Protein AF-A0A7W4EFK1-F1 (afdb_monomer)

Radius of gyration: 17.41 Å; Cα contacts (8 Å, |Δi|>4): 262; chains: 1; bounding box: 47×31×48 Å

Nearest PDB structures (foldseek):
  6ue6-assembly7_G  TM=7.095E-01  e=7.269E-02  Homo sapiens
  6ue6-assembly3_C  TM=6.036E-01  e=8.130E-02  Homo sapiens
  6vee-assembly1_A  TM=4.841E-01  e=1.491E+00  Mus musculus
  3lh3-assembly1_A  TM=3.731E-01  e=9.529E-01  Escherichia coli K-12

Solvent-accessible surface area (backbone atoms only — not comparable to full-atom values): 8496 Å² total; per-residue (Å²): 124,49,71,50,76,48,74,43,57,48,97,90,60,52,64,77,45,45,49,78,46,82,38,65,78,86,60,75,80,88,80,69,84,86,88,85,81,94,73,96,65,74,86,66,72,74,66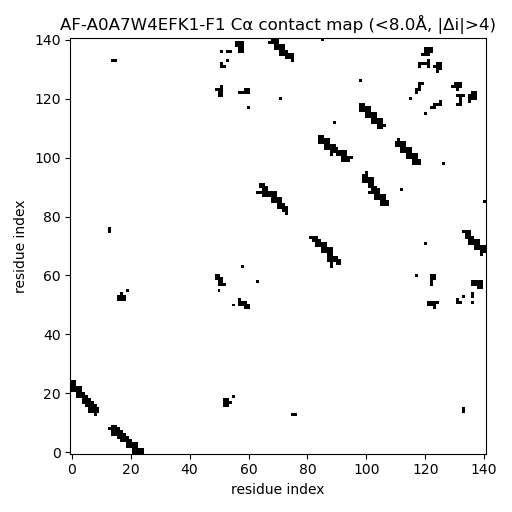,91,55,68,30,33,66,84,39,96,67,29,35,32,65,86,74,63,48,63,71,40,53,30,31,39,42,57,72,61,85,56,72,94,59,74,60,53,42,44,31,29,28,65,42,77,70,43,74,51,97,87,46,47,29,43,29,30,31,42,56,64,97,75,63,46,79,50,75,41,49,31,27,74,45,8,28,38,51,36,87,91,79,62,46,61,45,76,37,28,34,28,28,75,104

Structure (mmCIF, N/CA/C/O backbone):
data_AF-A0A7W4EFK1-F1
#
_entry.id   AF-A0A7W4EFK1-F1
#
loop_
_atom_site.group_PDB
_atom_site.id
_atom_site.type_symbol
_atom_site.label_atom_id
_atom_site.label_alt_id
_atom_site.label_comp_id
_atom_site.label_asym_id
_atom_site.label_entity_id
_atom_site.label_seq_id
_atom_site.pdbx_PDB_ins_code
_atom_site.Cartn_x
_atom_site.Cartn_y
_atom_site.Cartn_z
_atom_site.occupancy
_atom_site.B_iso_or_equiv
_atom_site.auth_seq_id
_atom_site.auth_comp_id
_atom_site.auth_asym_id
_atom_site.auth_atom_id
_atom_site.pdbx_PDB_model_num
ATOM 1 N N . MET A 1 1 ? -25.067 -0.892 2.387 1.00 63.12 1 MET A N 1
ATOM 2 C CA . MET A 1 1 ? -24.257 -0.970 3.623 1.00 63.12 1 MET A CA 1
ATOM 3 C C . MET A 1 1 ? -23.516 0.354 3.746 1.00 63.12 1 MET A C 1
ATOM 5 O O . MET A 1 1 ? -23.111 0.871 2.711 1.00 63.12 1 MET A O 1
ATOM 9 N N . ARG A 1 2 ? -23.462 0.969 4.930 1.00 79.81 2 ARG A N 1
ATOM 10 C CA . ARG A 1 2 ? -22.774 2.260 5.140 1.00 79.81 2 ARG A CA 1
ATOM 11 C C . ARG A 1 2 ? -21.461 1.998 5.869 1.00 79.81 2 ARG A C 1
ATOM 13 O O . ARG A 1 2 ? -21.338 0.962 6.512 1.00 79.81 2 ARG A O 1
ATOM 20 N N . HIS A 1 3 ? -20.501 2.90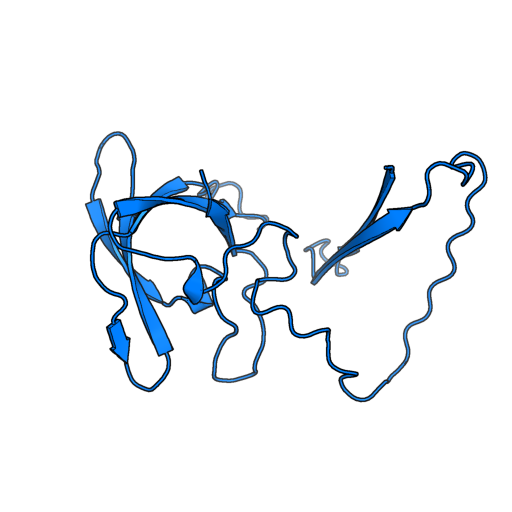5 5.763 1.00 79.88 3 HIS A N 1
ATOM 21 C CA . HIS A 1 3 ? -19.169 2.719 6.334 1.00 79.88 3 HIS A CA 1
ATOM 22 C C . HIS A 1 3 ? -18.730 3.991 7.060 1.00 79.88 3 HIS A C 1
ATOM 24 O O . HIS A 1 3 ? -18.956 5.092 6.558 1.00 79.88 3 HIS A O 1
ATOM 30 N N . ILE A 1 4 ? -18.117 3.836 8.236 1.00 85.19 4 ILE A N 1
ATOM 31 C CA . ILE A 1 4 ? -17.354 4.900 8.897 1.00 85.19 4 ILE A CA 1
ATOM 32 C C . ILE A 1 4 ? -15.914 4.771 8.420 1.00 85.19 4 ILE A C 1
ATOM 34 O O . ILE A 1 4 ? -15.321 3.701 8.542 1.00 85.19 4 ILE A O 1
ATOM 38 N N . ILE A 1 5 ? -15.351 5.866 7.919 1.00 82.75 5 ILE A N 1
ATOM 39 C CA . ILE A 1 5 ? -13.931 5.957 7.586 1.00 82.75 5 ILE A CA 1
ATOM 40 C C . ILE A 1 5 ? -13.267 6.823 8.652 1.00 82.75 5 ILE A C 1
ATOM 42 O O . ILE A 1 5 ? -13.570 8.010 8.772 1.00 82.75 5 ILE A O 1
ATOM 46 N N . VAL A 1 6 ? -12.360 6.233 9.426 1.00 86.56 6 VAL A N 1
ATOM 47 C CA . VAL A 1 6 ? -11.562 6.940 10.430 1.00 86.56 6 VAL A CA 1
ATOM 48 C C . VAL A 1 6 ? -10.186 7.194 9.838 1.00 86.56 6 VAL A C 1
ATOM 50 O O . VAL A 1 6 ? -9.474 6.257 9.497 1.00 86.56 6 VAL A O 1
ATOM 53 N N . THR A 1 7 ? -9.800 8.462 9.709 1.00 83.94 7 THR A N 1
ATOM 54 C CA . THR A 1 7 ? -8.460 8.861 9.257 1.00 83.94 7 THR A CA 1
ATOM 55 C C . THR A 1 7 ? -7.733 9.548 10.404 1.00 83.94 7 THR A C 1
ATOM 57 O O . THR A 1 7 ? -8.163 10.603 10.866 1.00 83.94 7 THR A O 1
ATOM 60 N N . ILE A 1 8 ? -6.621 8.970 10.847 1.00 85.75 8 ILE A N 1
ATOM 61 C CA . ILE A 1 8 ? -5.758 9.527 11.889 1.00 85.75 8 ILE A CA 1
ATOM 62 C C . ILE A 1 8 ? -4.603 10.257 11.206 1.00 85.75 8 ILE A C 1
ATOM 64 O O . ILE A 1 8 ? -3.934 9.691 10.337 1.00 85.75 8 ILE A O 1
ATOM 68 N N . LYS A 1 9 ? -4.364 11.509 11.604 1.00 87.12 9 LYS A N 1
ATOM 69 C CA . LYS A 1 9 ? -3.270 12.348 11.104 1.00 87.12 9 LYS A CA 1
ATOM 70 C C . LYS A 1 9 ? -2.323 12.754 12.234 1.00 87.12 9 LYS A C 1
ATOM 72 O O . LYS A 1 9 ? -2.768 12.920 13.366 1.00 87.12 9 LYS A O 1
ATOM 77 N N . ASN A 1 10 ? -1.036 12.919 11.932 1.00 88.12 10 ASN A N 1
ATOM 78 C CA . ASN A 1 10 ? -0.071 13.489 12.877 1.00 88.12 10 ASN A CA 1
ATOM 79 C C . ASN A 1 10 ? -0.207 15.025 12.958 1.00 88.12 10 ASN A C 1
ATOM 81 O O . ASN A 1 10 ? -1.014 15.617 12.241 1.00 88.12 10 ASN A O 1
ATOM 85 N N . GLY A 1 11 ? 0.591 15.683 13.807 1.00 83.00 11 GLY A N 1
ATOM 86 C CA . GLY A 1 11 ? 0.559 17.146 13.978 1.00 83.00 11 GLY A CA 1
ATOM 87 C C . GLY A 1 11 ? 0.923 17.943 12.718 1.00 83.00 11 GLY A C 1
ATOM 88 O O . GLY A 1 11 ? 0.448 19.058 12.536 1.00 83.00 11 GLY A O 1
ATOM 89 N N . ASN A 1 12 ? 1.681 17.341 11.798 1.00 87.25 12 ASN A N 1
ATOM 90 C CA . ASN A 1 12 ? 1.964 17.927 10.487 1.00 87.25 12 ASN A CA 1
ATOM 91 C C . ASN A 1 12 ? 0.786 17.723 9.522 1.00 87.25 12 ASN A C 1
ATOM 93 O O . ASN A 1 12 ? 0.707 18.382 8.491 1.00 87.25 12 ASN A O 1
ATOM 97 N N . GLY A 1 13 ? -0.148 16.833 9.860 1.00 81.19 13 GLY A N 1
ATOM 98 C CA . GLY A 1 13 ? -1.352 16.462 9.129 1.00 81.19 13 GLY A CA 1
ATOM 99 C C . GLY A 1 13 ? -1.165 15.287 8.151 1.00 81.19 13 GLY A C 1
ATOM 100 O O . GLY A 1 13 ? -2.042 15.035 7.313 1.00 81.19 13 GLY A O 1
ATOM 101 N N . GLU A 1 14 ? -0.025 14.604 8.188 1.00 72.00 14 GLU A N 1
ATOM 102 C CA . GLU A 1 14 ? 0.215 13.378 7.421 1.00 72.00 14 GLU A CA 1
ATOM 103 C C . GLU A 1 14 ? -0.673 12.261 7.954 1.00 72.00 14 GLU A C 1
ATOM 105 O O . GLU A 1 14 ? -0.847 12.132 9.165 1.00 72.00 14 GLU A O 1
ATOM 110 N N . ILE A 1 15 ? -1.240 11.459 7.056 1.00 76.38 15 ILE A N 1
ATOM 111 C CA . ILE A 1 15 ? -2.079 10.325 7.438 1.00 76.38 15 ILE A CA 1
ATOM 112 C C . ILE A 1 15 ? -1.178 9.232 8.017 1.00 76.38 15 ILE A C 1
ATOM 114 O O . ILE A 1 15 ? -0.262 8.759 7.353 1.00 76.38 15 ILE A O 1
ATOM 118 N N . ILE A 1 16 ? -1.459 8.833 9.253 1.00 82.75 16 ILE A N 1
ATOM 119 C CA . ILE A 1 16 ? -0.737 7.784 9.985 1.00 82.75 16 ILE A CA 1
ATOM 120 C C . ILE A 1 16 ? -1.553 6.497 10.109 1.00 82.75 16 ILE A C 1
ATOM 122 O O . ILE A 1 16 ? -0.976 5.423 10.267 1.00 82.75 16 ILE A O 1
ATOM 126 N N . ALA A 1 17 ? -2.881 6.575 10.007 1.00 74.56 17 ALA A N 1
ATOM 127 C CA . ALA A 1 17 ? -3.733 5.397 9.896 1.00 74.56 17 ALA A CA 1
ATOM 128 C C . ALA A 1 17 ? -5.055 5.735 9.206 1.00 74.56 17 ALA A C 1
ATOM 130 O O . ALA A 1 17 ? -5.593 6.829 9.375 1.00 74.56 17 ALA A O 1
ATOM 131 N N . VAL A 1 18 ? -5.594 4.765 8.473 1.00 75.38 18 VAL A N 1
ATOM 132 C CA . VAL A 1 18 ? -6.971 4.773 7.981 1.00 75.38 18 VAL A CA 1
ATOM 133 C C . VAL A 1 18 ? -7.600 3.457 8.399 1.00 75.38 18 VAL A C 1
ATOM 135 O O . VAL A 1 18 ? -6.975 2.406 8.255 1.00 75.38 18 VAL A O 1
ATOM 138 N N . ASP A 1 19 ? -8.818 3.508 8.916 1.00 78.12 19 ASP A N 1
ATOM 139 C CA . ASP A 1 19 ? -9.625 2.314 9.115 1.00 78.12 19 ASP A CA 1
ATOM 140 C C . ASP A 1 19 ? -11.037 2.530 8.583 1.00 78.12 19 ASP A C 1
ATOM 142 O O . ASP A 1 19 ? -11.556 3.649 8.567 1.00 78.12 19 ASP A O 1
ATOM 146 N N . GLU A 1 20 ? -11.642 1.445 8.122 1.00 76.50 20 GLU A N 1
ATOM 147 C CA . GLU A 1 20 ? -12.993 1.438 7.585 1.00 76.50 20 GLU A CA 1
ATOM 148 C C . GLU A 1 20 ? -13.819 0.417 8.349 1.00 76.50 20 GLU A C 1
ATOM 150 O O . GLU A 1 20 ? -13.528 -0.783 8.337 1.00 76.50 20 GLU A O 1
ATOM 155 N N . MET A 1 21 ? -14.876 0.903 8.990 1.00 78.75 21 MET A N 1
ATOM 156 C CA . MET A 1 21 ? -15.743 0.087 9.817 1.00 78.75 21 MET A CA 1
ATOM 157 C C . MET A 1 21 ? -17.147 0.043 9.206 1.00 78.75 21 MET A C 1
ATOM 159 O O . MET A 1 21 ? -17.780 1.094 9.049 1.00 78.75 21 MET A O 1
ATOM 163 N N . PRO A 1 22 ? -17.653 -1.148 8.835 1.00 79.44 22 PRO A N 1
ATOM 164 C CA . PRO A 1 22 ? -18.998 -1.268 8.303 1.00 79.44 22 PRO A CA 1
ATOM 165 C C . PRO A 1 22 ? -20.019 -0.945 9.394 1.00 79.44 22 PRO A C 1
ATOM 167 O O . PRO A 1 22 ? -19.901 -1.386 10.537 1.00 79.44 22 PRO A O 1
ATOM 170 N N . LEU A 1 23 ? -21.055 -0.212 9.008 1.00 82.44 23 LEU A N 1
ATOM 171 C CA . LEU A 1 23 ? -22.239 0.020 9.815 1.00 82.44 23 LEU A CA 1
ATOM 172 C C . LEU A 1 23 ? -23.422 -0.775 9.253 1.00 82.44 23 LEU A C 1
ATOM 174 O O . LEU A 1 23 ? -23.686 -0.730 8.039 1.00 82.44 23 LEU A O 1
ATOM 178 N N . PRO A 1 24 ? -24.188 -1.456 10.124 1.00 83.50 24 PRO A N 1
ATOM 179 C CA . PRO A 1 24 ? -25.479 -2.010 9.752 1.00 83.50 24 PRO A CA 1
ATOM 180 C C . PRO A 1 24 ? -26.383 -0.929 9.154 1.00 83.50 24 PRO A C 1
ATOM 182 O O . PRO A 1 24 ? -26.399 0.216 9.605 1.00 83.50 24 PRO A O 1
ATOM 185 N N . SER A 1 25 ? -27.179 -1.292 8.149 1.00 83.69 25 SER A N 1
ATOM 186 C CA . SER A 1 25 ? -28.103 -0.360 7.486 1.00 83.69 25 SER A CA 1
ATOM 187 C C . SER A 1 25 ? -29.187 0.202 8.412 1.00 83.69 25 SER A C 1
ATOM 189 O O . SER A 1 25 ? -29.771 1.232 8.088 1.00 83.69 25 SER A O 1
ATOM 191 N N . SER A 1 26 ? -29.437 -0.460 9.544 1.00 85.12 26 SER A N 1
ATOM 192 C CA . SER A 1 26 ? -30.375 -0.048 10.593 1.00 85.12 26 SER A CA 1
ATOM 193 C C . SER A 1 26 ? -29.853 1.071 11.499 1.00 85.12 26 SER A C 1
ATOM 195 O O . SER A 1 26 ? -30.643 1.661 12.229 1.00 85.12 26 SER A O 1
ATOM 197 N N . VAL A 1 27 ? -28.552 1.375 11.475 1.00 82.88 27 VAL A N 1
ATOM 198 C CA . VAL A 1 27 ? -27.973 2.439 12.306 1.00 82.88 27 VAL A CA 1
ATOM 199 C C . VAL A 1 27 ? -28.302 3.804 11.701 1.00 82.88 27 VAL A C 1
ATOM 201 O O . VAL A 1 27 ? -28.009 4.061 10.526 1.00 82.88 27 VAL A O 1
ATOM 204 N N . ASN A 1 28 ? -28.893 4.686 12.513 1.00 83.94 28 ASN A N 1
ATOM 205 C CA . ASN A 1 28 ? -29.068 6.089 12.162 1.00 83.94 28 ASN A CA 1
ATOM 206 C C . ASN A 1 28 ? -27.713 6.811 12.233 1.00 83.94 28 ASN A C 1
ATOM 208 O O . ASN A 1 28 ? -27.028 6.756 13.250 1.00 83.94 28 ASN A O 1
ATOM 212 N N . THR A 1 29 ? -27.323 7.471 11.145 1.00 85.56 29 THR A N 1
ATOM 213 C CA . THR A 1 29 ? -26.028 8.149 11.022 1.00 85.56 29 THR A CA 1
ATOM 214 C C . THR A 1 29 ? -26.075 9.638 11.367 1.00 85.56 29 THR A C 1
ATOM 216 O O . THR A 1 29 ? -25.037 10.285 11.277 1.00 85.56 29 THR A O 1
ATOM 219 N N . THR A 1 30 ? -27.239 10.198 11.718 1.00 85.75 30 THR A N 1
ATOM 220 C CA . THR A 1 30 ? -27.368 11.633 12.040 1.00 85.75 30 THR A CA 1
ATOM 221 C C . THR A 1 30 ? -26.842 11.992 13.426 1.00 85.75 30 THR A C 1
ATOM 223 O O . THR A 1 30 ? -26.302 13.078 13.587 1.00 85.75 30 THR A O 1
ATOM 226 N N . ASP A 1 31 ? -26.929 11.070 14.390 1.00 83.00 31 ASP A N 1
ATOM 227 C CA . ASP A 1 31 ? -26.679 11.346 15.816 1.00 83.00 31 ASP A CA 1
ATOM 228 C C . ASP A 1 31 ? -25.636 10.385 16.412 1.00 83.00 31 ASP A C 1
ATOM 230 O O . ASP A 1 31 ? -25.800 9.830 17.499 1.00 83.00 31 ASP A O 1
ATOM 234 N N . LEU A 1 32 ? -24.565 10.123 15.661 1.00 85.44 32 LEU A N 1
ATOM 235 C CA . LEU A 1 32 ? -23.486 9.246 16.113 1.00 85.44 32 LEU A CA 1
ATOM 236 C C . LEU A 1 32 ? -22.533 9.988 17.052 1.00 85.44 32 LEU A C 1
ATOM 238 O O . LEU A 1 32 ? -21.996 11.038 16.707 1.00 85.44 32 LEU A O 1
ATOM 242 N N . VAL A 1 33 ? -22.245 9.376 18.199 1.00 86.44 33 VAL A N 1
ATOM 243 C CA . VAL A 1 33 ? -21.160 9.789 19.095 1.00 86.44 33 VAL A CA 1
ATOM 244 C C . VAL A 1 33 ? -20.005 8.807 18.931 1.00 86.44 33 VAL A C 1
ATOM 246 O O . VAL A 1 33 ? -20.190 7.595 19.039 1.00 86.44 33 VAL A O 1
ATOM 249 N N . ILE A 1 34 ? -18.812 9.327 18.641 1.00 83.12 34 ILE A N 1
ATOM 250 C CA . ILE A 1 34 ? -17.587 8.533 18.515 1.00 83.12 34 ILE A CA 1
ATOM 251 C C . ILE A 1 34 ? -16.725 8.793 19.747 1.00 83.12 34 ILE A C 1
ATOM 253 O O . ILE A 1 34 ? -16.269 9.913 19.964 1.00 83.12 34 ILE A O 1
ATOM 257 N N . GLU A 1 35 ? -16.462 7.746 20.523 1.00 86.06 35 GLU A N 1
ATOM 258 C CA . GLU A 1 35 ? -15.522 7.790 21.640 1.00 86.06 35 GLU A CA 1
ATOM 259 C C . GLU A 1 35 ? -14.198 7.136 21.240 1.00 86.06 35 GLU A C 1
ATOM 261 O O . GLU A 1 35 ? -14.162 6.015 20.729 1.00 86.06 35 GLU A O 1
ATOM 266 N N . THR A 1 36 ? -13.084 7.827 21.486 1.00 82.56 36 THR A N 1
ATOM 267 C CA . THR A 1 36 ? -11.741 7.321 21.179 1.00 82.56 36 THR A CA 1
ATOM 268 C C . THR A 1 36 ? -10.821 7.468 22.376 1.00 82.56 36 THR A C 1
ATOM 270 O O . THR A 1 36 ? -10.847 8.486 23.062 1.00 82.56 36 THR A O 1
ATOM 273 N N . ARG A 1 37 ? -9.945 6.483 22.581 1.00 82.88 37 ARG A N 1
ATOM 274 C CA . ARG A 1 37 ? -8.862 6.546 23.565 1.00 82.88 37 ARG A CA 1
ATOM 275 C C . ARG A 1 37 ? -7.601 5.907 23.006 1.00 82.88 37 ARG A C 1
ATOM 277 O O . ARG A 1 37 ? -7.678 4.886 22.322 1.00 82.88 37 ARG A O 1
ATOM 284 N N . VAL A 1 38 ? -6.450 6.478 23.335 1.00 81.38 38 VAL A N 1
ATOM 285 C CA . VAL A 1 38 ? -5.155 5.838 23.092 1.00 81.38 38 VAL A CA 1
ATOM 286 C C . VAL A 1 38 ? -4.884 4.905 24.266 1.00 81.38 38 VAL A C 1
ATOM 288 O O . VAL A 1 38 ? -4.969 5.318 25.419 1.00 81.38 38 VAL A O 1
ATOM 291 N N . VAL A 1 39 ? -4.622 3.633 23.976 1.00 77.38 39 VAL A N 1
ATOM 292 C CA . VAL A 1 39 ? -4.271 2.624 24.980 1.00 77.38 39 VAL A CA 1
ATOM 293 C C . VAL A 1 39 ? -3.029 1.878 24.524 1.00 77.38 39 VAL A C 1
ATOM 295 O O . VAL A 1 39 ? -2.946 1.471 23.364 1.00 77.38 39 VAL A O 1
ATOM 298 N N . ASP A 1 40 ? -2.099 1.655 25.447 1.00 72.38 40 ASP A N 1
ATOM 299 C CA . ASP A 1 40 ? -0.941 0.798 25.216 1.00 72.38 40 ASP A CA 1
ATOM 300 C C . ASP A 1 40 ? -1.371 -0.659 25.344 1.00 72.38 40 ASP A C 1
ATOM 302 O O . ASP A 1 40 ? -1.409 -1.257 26.419 1.00 72.38 40 ASP A O 1
ATOM 306 N N . VAL A 1 41 ? -1.768 -1.232 24.217 1.00 60.22 41 VAL A N 1
ATOM 307 C CA . VAL A 1 41 ? -1.980 -2.670 24.087 1.00 60.22 41 VAL A CA 1
ATOM 308 C C . VAL A 1 41 ? -0.742 -3.287 23.438 1.00 60.22 41 VAL A C 1
ATOM 310 O O . VAL A 1 41 ? -0.204 -2.697 22.495 1.00 60.22 41 VAL A O 1
ATOM 313 N N . PRO A 1 42 ? -0.320 -4.506 23.850 1.00 52.66 42 PRO A N 1
ATOM 314 C CA . PRO A 1 42 ? 0.550 -5.331 23.011 1.00 52.66 42 PRO A CA 1
ATOM 315 C C . PRO A 1 42 ? -0.052 -5.356 21.606 1.00 52.66 42 PRO A C 1
ATOM 317 O O . PRO A 1 42 ? -1.280 -5.253 21.533 1.00 52.66 42 PRO A O 1
ATOM 320 N N . PRO A 1 43 ? 0.724 -5.504 20.517 1.00 50.69 43 PRO A N 1
ATOM 321 C CA . PRO A 1 43 ? 0.182 -5.561 19.163 1.00 50.69 43 PRO A CA 1
ATOM 322 C C . PRO A 1 43 ? -0.869 -6.675 19.071 1.00 50.69 43 PRO A C 1
ATOM 324 O O . PRO A 1 43 ? -0.568 -7.823 18.757 1.00 50.69 43 PRO A O 1
ATOM 327 N N . ARG A 1 44 ? -2.123 -6.362 19.414 1.00 43.50 44 ARG A N 1
ATOM 328 C CA . ARG A 1 44 ? -3.262 -7.261 19.327 1.00 43.50 44 ARG A CA 1
ATOM 329 C C . ARG A 1 44 ? -3.343 -7.509 17.858 1.00 43.50 44 ARG A C 1
ATOM 331 O O . ARG A 1 44 ? -3.698 -6.548 17.184 1.00 43.50 44 ARG A O 1
ATOM 338 N N . ALA A 1 45 ? -2.932 -8.700 17.412 1.00 44.97 45 ALA A N 1
ATOM 339 C CA . ALA A 1 45 ? -3.058 -9.213 16.055 1.00 44.97 45 ALA A CA 1
ATOM 340 C C . ALA A 1 45 ? -3.738 -8.175 15.156 1.00 44.97 45 ALA A C 1
ATOM 342 O O . ALA A 1 45 ? -4.962 -8.226 15.030 1.00 44.97 45 ALA A O 1
ATOM 343 N N . ARG A 1 46 ? -2.993 -7.150 14.683 1.00 46.66 46 ARG A N 1
ATOM 344 C CA . ARG A 1 46 ? -3.528 -6.108 13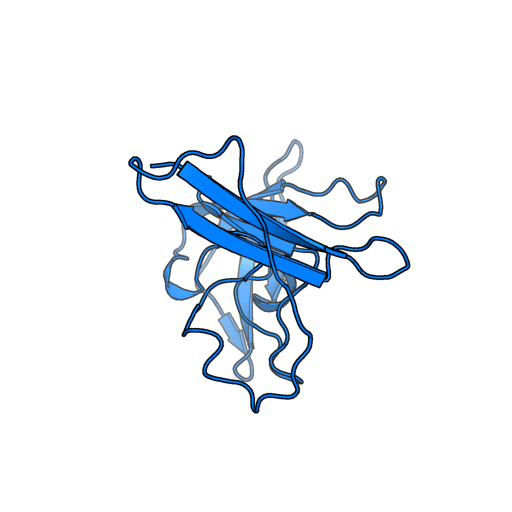.793 1.00 46.66 46 ARG A CA 1
ATOM 345 C C . ARG A 1 46 ? -3.989 -6.934 12.614 1.00 46.66 46 ARG A C 1
ATOM 347 O O . ARG A 1 46 ? -3.134 -7.482 11.927 1.00 46.66 46 ARG A O 1
ATOM 354 N N . GLN A 1 47 ? -5.291 -7.219 12.582 1.00 47.53 47 GLN A N 1
ATOM 355 C CA . GLN A 1 47 ? -5.860 -8.445 12.019 1.00 47.53 47 GLN A CA 1
ATOM 356 C C . GLN A 1 47 ? -5.129 -8.805 10.744 1.00 47.53 47 GLN A C 1
ATOM 358 O O . GLN A 1 47 ? -5.117 -7.926 9.897 1.00 47.53 47 GLN A O 1
ATOM 363 N N . LYS A 1 48 ? -4.534 -10.011 10.648 1.00 48.94 48 LYS A N 1
ATOM 364 C CA . LYS A 1 48 ? -3.954 -10.666 9.451 1.00 48.94 48 LYS A CA 1
ATOM 365 C C . LYS A 1 48 ? -4.404 -10.036 8.121 1.00 48.94 48 LYS A C 1
ATOM 367 O O . LYS A 1 48 ? -5.182 -10.605 7.353 1.00 48.94 48 LYS A O 1
ATOM 372 N N . ARG A 1 49 ? -3.959 -8.821 7.848 1.00 55.53 49 ARG A N 1
ATOM 373 C CA . ARG A 1 49 ? -4.225 -8.109 6.620 1.00 55.53 49 ARG A CA 1
ATOM 374 C C . ARG A 1 49 ? -2.907 -8.304 5.933 1.00 55.53 49 ARG A C 1
ATOM 376 O O . ARG A 1 49 ? -1.971 -7.548 6.143 1.00 55.53 49 ARG A O 1
ATOM 383 N N . ASP A 1 50 ? -2.848 -9.343 5.110 1.00 71.19 50 ASP A N 1
ATOM 384 C CA . ASP A 1 50 ? -1.757 -9.556 4.154 1.00 71.19 50 ASP A CA 1
ATOM 385 C C . ASP A 1 50 ? -1.737 -8.445 3.072 1.00 71.19 50 ASP A C 1
ATOM 387 O O . ASP A 1 50 ? -1.322 -8.684 1.944 1.00 71.19 50 ASP A O 1
ATOM 391 N N . ARG A 1 51 ? -2.280 -7.257 3.384 1.00 85.38 51 ARG A N 1
ATOM 392 C CA . ARG A 1 51 ? -2.537 -6.108 2.518 1.00 85.38 51 ARG A CA 1
ATOM 393 C C . ARG A 1 51 ? -2.331 -4.813 3.307 1.00 85.38 51 ARG A C 1
ATOM 395 O O . ARG A 1 51 ? -2.625 -4.766 4.502 1.00 85.38 51 ARG A O 1
ATOM 402 N N . ASN A 1 52 ? -1.905 -3.760 2.621 1.00 89.00 52 ASN A N 1
ATOM 403 C CA . ASN A 1 52 ? -1.616 -2.467 3.236 1.00 89.00 52 ASN A CA 1
ATOM 404 C C . ASN A 1 52 ? -2.868 -1.820 3.874 1.00 89.00 52 ASN A C 1
ATOM 406 O O . ASN A 1 52 ? -3.935 -1.819 3.253 1.00 89.00 52 ASN A O 1
ATOM 410 N N . PRO A 1 53 ? -2.768 -1.275 5.104 1.00 84.88 53 PRO A N 1
ATOM 411 C CA . PRO A 1 53 ? -3.893 -0.660 5.809 1.00 84.88 53 PRO A CA 1
ATOM 412 C C . PRO A 1 53 ? -4.398 0.653 5.195 1.00 84.88 53 PRO A C 1
ATOM 414 O O . PRO A 1 53 ? -5.512 1.050 5.517 1.00 84.88 53 PRO A O 1
ATOM 417 N N . LEU A 1 54 ? -3.644 1.309 4.307 1.00 85.00 54 LEU A N 1
ATOM 418 C CA . LEU A 1 54 ? -4.062 2.567 3.673 1.00 85.00 54 LEU A CA 1
ATOM 419 C C . LEU A 1 54 ? -5.350 2.439 2.851 1.00 85.00 54 LEU A C 1
ATOM 421 O O . LEU A 1 54 ? -6.031 3.439 2.633 1.00 85.00 54 LEU A O 1
ATOM 425 N N . HIS A 1 55 ? -5.684 1.234 2.373 1.00 82.62 55 HIS A N 1
ATOM 426 C CA . HIS A 1 55 ? -6.889 1.026 1.580 1.00 82.62 55 HIS A CA 1
ATOM 427 C C . HIS A 1 55 ? -7.421 -0.420 1.675 1.00 82.62 55 HIS A C 1
ATOM 429 O O . HIS A 1 55 ? -6.658 -1.376 1.521 1.00 82.62 55 HIS A O 1
ATOM 435 N N . PRO A 1 56 ? -8.741 -0.641 1.835 1.00 80.31 56 PRO A N 1
ATOM 436 C CA . PRO A 1 56 ? -9.341 -1.981 1.978 1.00 80.31 56 PRO A CA 1
ATOM 437 C C . PRO A 1 56 ? -9.109 -2.900 0.765 1.00 80.31 56 PRO A C 1
ATOM 439 O O . PRO A 1 56 ? -8.975 -4.122 0.906 1.00 80.31 56 PRO A O 1
ATOM 442 N N . ARG A 1 57 ? -9.046 -2.312 -0.438 1.00 87.44 57 ARG A N 1
ATOM 443 C CA . ARG A 1 57 ? -8.780 -3.016 -1.708 1.00 87.44 57 ARG A CA 1
ATOM 444 C C . ARG A 1 57 ? -7.293 -3.081 -2.066 1.00 87.44 57 ARG A C 1
ATOM 446 O O . ARG A 1 57 ? -6.977 -3.372 -3.218 1.00 87.44 57 ARG A O 1
ATOM 453 N N . ALA A 1 58 ? -6.397 -2.765 -1.128 1.00 91.88 58 ALA A N 1
ATOM 454 C CA . ALA A 1 58 ? -4.973 -2.959 -1.355 1.00 91.88 58 ALA A CA 1
ATOM 455 C C . ALA A 1 58 ? -4.694 -4.433 -1.701 1.00 91.88 58 ALA A C 1
ATOM 457 O O . ALA A 1 58 ? -5.251 -5.338 -1.070 1.00 91.88 58 ALA A O 1
ATOM 458 N N . LEU A 1 59 ? -3.873 -4.661 -2.724 1.00 94.75 59 LEU A N 1
ATOM 459 C CA . LEU A 1 59 ? -3.490 -5.996 -3.164 1.00 94.75 59 LEU A CA 1
ATOM 460 C C . LEU A 1 59 ? -2.533 -6.646 -2.169 1.00 94.75 59 LEU A C 1
ATOM 462 O O . LEU A 1 59 ? -1.693 -5.990 -1.551 1.00 94.75 59 LEU A O 1
ATOM 466 N N . ARG A 1 60 ? -2.648 -7.966 -2.074 1.00 93.00 60 ARG A N 1
ATOM 467 C CA . ARG A 1 60 ? -1.692 -8.852 -1.415 1.00 93.00 60 ARG A CA 1
ATOM 468 C C . ARG A 1 60 ? -0.616 -9.268 -2.407 1.00 93.00 60 ARG A C 1
ATOM 470 O O . ARG A 1 60 ? -0.848 -9.283 -3.616 1.00 93.00 60 ARG A O 1
ATOM 477 N N . LEU A 1 61 ? 0.520 -9.739 -1.900 1.00 91.81 61 LEU A N 1
ATOM 478 C CA . LEU A 1 61 ? 1.556 -10.334 -2.751 1.00 91.81 61 LEU A CA 1
ATOM 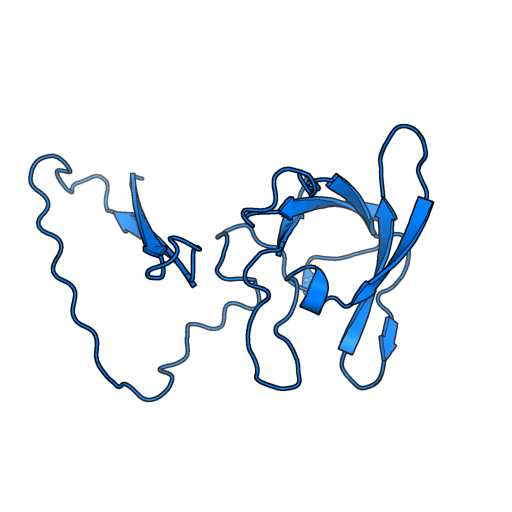479 C C . LEU A 1 61 ? 1.010 -11.502 -3.594 1.00 91.81 61 LEU A C 1
ATOM 481 O O . LEU A 1 61 ? 1.340 -11.620 -4.770 1.00 91.81 61 LEU A O 1
ATOM 485 N N . SER A 1 62 ? 0.134 -12.326 -3.007 1.00 91.19 62 SER A N 1
ATOM 486 C CA . SER A 1 62 ? -0.519 -13.464 -3.670 1.00 91.19 62 SER A CA 1
ATOM 487 C C . SER A 1 62 ? -1.447 -13.069 -4.813 1.00 91.19 62 SER A C 1
ATOM 489 O O . SER A 1 62 ? -1.747 -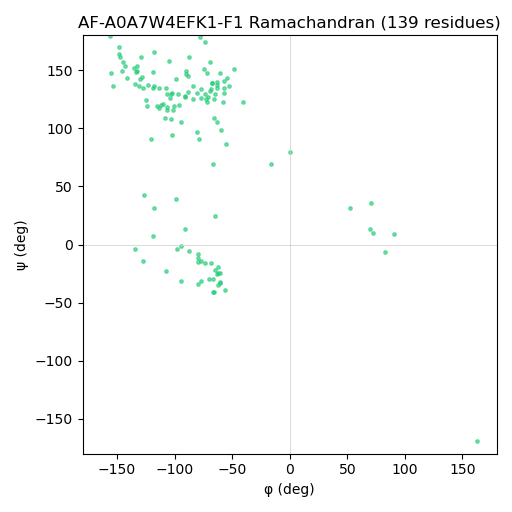13.893 -5.671 1.00 91.19 62 SER A O 1
ATOM 491 N N . ASP A 1 63 ? -1.929 -11.827 -4.820 1.00 94.62 63 ASP A N 1
ATOM 492 C CA . ASP A 1 63 ? -2.857 -11.360 -5.842 1.00 94.62 63 ASP A CA 1
ATOM 493 C C . ASP A 1 63 ? -2.120 -10.999 -7.136 1.00 94.62 63 ASP A C 1
ATOM 495 O O . ASP A 1 63 ? -2.766 -10.764 -8.156 1.00 94.62 63 ASP A O 1
ATOM 499 N N . LEU A 1 64 ? -0.788 -10.923 -7.108 1.00 94.50 64 LEU A N 1
ATOM 500 C CA . LEU A 1 64 ? 0.039 -10.548 -8.243 1.00 94.50 64 LEU A CA 1
ATOM 501 C C . LEU A 1 64 ? 0.409 -11.770 -9.077 1.00 94.50 64 LEU A C 1
ATOM 503 O O . LEU A 1 64 ? 0.917 -12.775 -8.587 1.00 94.50 64 LEU A O 1
ATOM 507 N N . HIS A 1 65 ? 0.215 -11.636 -10.379 1.00 95.25 65 HIS A N 1
ATOM 508 C CA . HIS A 1 65 ? 0.657 -12.591 -11.380 1.00 95.25 65 HIS A CA 1
ATOM 509 C C . HIS A 1 65 ? 1.070 -11.822 -12.631 1.00 95.25 65 HIS A C 1
ATOM 511 O O . HIS A 1 65 ? 0.630 -10.691 -12.847 1.00 95.25 65 HIS A O 1
ATOM 517 N N . VAL A 1 66 ? 1.918 -12.435 -13.456 1.00 97.31 66 VAL A N 1
ATOM 518 C CA . VAL A 1 66 ? 2.374 -11.836 -14.716 1.00 97.31 66 VAL A CA 1
ATOM 519 C C . VAL A 1 66 ? 1.168 -11.407 -15.558 1.00 97.31 66 VAL A C 1
ATOM 521 O O . VAL A 1 66 ? 0.164 -12.120 -15.622 1.00 97.31 66 VAL A O 1
ATOM 524 N N . GLY A 1 67 ? 1.248 -10.218 -16.150 1.00 96.56 67 GLY A N 1
ATOM 525 C CA . GLY A 1 67 ? 0.185 -9.619 -16.956 1.00 96.56 67 GLY A CA 1
ATOM 526 C C . GLY A 1 67 ? -0.909 -8.903 -16.158 1.00 96.56 67 GLY A C 1
ATOM 527 O O . GLY A 1 67 ? -1.751 -8.244 -16.764 1.00 96.56 67 GLY A O 1
ATOM 528 N N . LYS A 1 68 ? -0.917 -8.972 -14.818 1.00 97.25 68 LYS A N 1
ATOM 529 C CA . LYS A 1 68 ? -1.912 -8.252 -14.012 1.00 97.25 68 LYS A CA 1
ATOM 530 C C . LYS A 1 68 ? -1.728 -6.743 -14.144 1.00 97.25 68 LYS A C 1
ATOM 532 O O . LYS A 1 68 ? -0.644 -6.233 -13.855 1.00 97.25 68 LYS A O 1
ATOM 537 N N . ARG A 1 69 ? -2.800 -6.043 -14.526 1.00 97.56 69 ARG A N 1
ATOM 538 C CA . ARG A 1 69 ? -2.873 -4.580 -14.459 1.00 97.56 69 ARG A CA 1
ATOM 539 C C . ARG A 1 69 ? -3.115 -4.142 -13.024 1.00 97.56 69 ARG A C 1
ATOM 541 O O . ARG A 1 69 ? -3.950 -4.710 -12.317 1.00 97.56 69 ARG A O 1
ATOM 548 N N . ILE A 1 70 ? -2.350 -3.154 -12.596 1.00 97.38 70 ILE A N 1
ATOM 549 C CA . ILE A 1 70 ? -2.391 -2.610 -11.249 1.00 97.38 70 ILE A CA 1
ATOM 550 C C . ILE A 1 70 ? -2.372 -1.088 -11.308 1.00 97.38 70 ILE A C 1
ATOM 552 O O . ILE A 1 70 ? -1.773 -0.491 -12.207 1.00 97.38 70 ILE A O 1
ATOM 556 N N . ARG A 1 71 ? -2.972 -0.464 -10.300 1.00 96.31 71 ARG A N 1
ATOM 557 C CA . ARG A 1 71 ? -2.847 0.966 -10.042 1.00 96.31 71 ARG A CA 1
ATOM 558 C C . ARG A 1 71 ? -2.035 1.163 -8.771 1.00 96.31 71 ARG A C 1
ATOM 560 O O . ARG A 1 71 ? -2.423 0.678 -7.710 1.00 96.31 71 ARG A O 1
ATOM 567 N N . VAL A 1 72 ? -0.915 1.863 -8.887 1.00 94.38 72 VAL A N 1
ATOM 568 C CA . VAL A 1 72 ? -0.111 2.314 -7.750 1.00 94.38 72 VAL A CA 1
ATOM 569 C C . VAL A 1 72 ? -0.609 3.697 -7.356 1.00 94.38 72 VAL A C 1
ATOM 571 O O . VAL A 1 72 ? -0.737 4.574 -8.212 1.00 94.38 72 VAL A O 1
ATOM 574 N N . HIS A 1 73 ? -0.922 3.879 -6.079 1.00 92.69 73 HIS A N 1
ATOM 575 C CA . HIS A 1 73 ? -1.497 5.106 -5.537 1.00 92.69 73 HIS A CA 1
ATOM 576 C C . HIS A 1 73 ? -0.514 5.788 -4.598 1.00 92.69 73 HIS A C 1
ATOM 578 O O . HIS A 1 73 ? 0.061 5.131 -3.731 1.00 92.69 73 HIS A O 1
ATOM 584 N N . TYR A 1 74 ? -0.379 7.104 -4.748 1.00 89.56 74 TYR A N 1
ATOM 585 C CA . TYR A 1 74 ? 0.341 7.969 -3.816 1.00 89.56 74 TYR A CA 1
ATOM 586 C C . TYR A 1 74 ? -0.646 8.738 -2.937 1.00 89.56 74 TYR A C 1
ATOM 588 O O . TYR A 1 74 ? -1.545 9.394 -3.463 1.00 89.56 74 TYR A O 1
ATOM 596 N N . VAL A 1 75 ? -0.459 8.705 -1.617 1.00 85.12 75 VAL A N 1
ATOM 597 C CA . VAL A 1 75 ? -1.238 9.508 -0.647 1.00 85.12 75 VAL A CA 1
ATOM 598 C C . VAL A 1 75 ? -0.378 10.482 0.157 1.00 85.12 75 VAL A C 1
ATOM 600 O O . VAL A 1 75 ? -0.856 11.107 1.104 1.00 85.12 75 VAL A O 1
ATOM 603 N N . GLY A 1 76 ? 0.901 10.613 -0.200 1.00 79.19 76 GLY A N 1
ATOM 604 C CA . GLY A 1 76 ? 1.778 11.599 0.416 1.00 79.19 76 GLY A CA 1
ATOM 605 C C . GLY A 1 76 ? 1.469 13.027 -0.042 1.00 79.19 76 GLY A C 1
ATOM 606 O O . GLY A 1 76 ? 0.622 13.283 -0.895 1.00 79.19 76 GLY A O 1
ATOM 607 N N . ARG A 1 77 ? 2.158 13.989 0.572 1.00 69.19 77 ARG A N 1
ATOM 608 C CA . ARG A 1 77 ? 1.850 15.425 0.450 1.00 69.19 77 ARG A CA 1
ATOM 609 C C . ARG A 1 77 ? 2.701 16.176 -0.565 1.00 69.19 77 ARG A C 1
ATOM 611 O O . ARG A 1 77 ? 2.490 17.368 -0.773 1.00 69.19 77 ARG A O 1
ATOM 618 N N . LEU A 1 78 ? 3.675 15.506 -1.170 1.00 68.12 78 LEU A N 1
ATOM 619 C CA . LEU A 1 78 ? 4.580 16.132 -2.122 1.00 68.12 78 LEU A CA 1
ATOM 620 C C . LEU A 1 78 ? 3.872 16.210 -3.478 1.00 68.12 78 LEU A C 1
ATOM 622 O O . LEU A 1 78 ? 3.830 15.240 -4.226 1.00 68.12 78 LEU A O 1
ATOM 626 N N . SER A 1 79 ? 3.276 17.365 -3.775 1.00 56.09 79 SER A N 1
ATOM 627 C CA . SER A 1 79 ? 2.448 17.593 -4.969 1.00 56.09 79 SER A CA 1
ATOM 628 C C . SER A 1 79 ? 3.212 17.453 -6.290 1.00 56.09 79 SER A C 1
ATOM 630 O O . SER A 1 79 ? 2.616 17.094 -7.301 1.00 56.09 79 SER A O 1
ATOM 632 N N . TRP A 1 80 ? 4.531 17.664 -6.294 1.00 57.25 80 TRP A N 1
ATOM 633 C CA . TRP A 1 80 ? 5.389 17.391 -7.457 1.00 57.25 80 TRP A CA 1
ATOM 634 C C . TRP A 1 80 ? 5.634 15.891 -7.691 1.00 57.25 80 TRP A C 1
ATOM 636 O O . TRP A 1 80 ? 6.049 15.488 -8.771 1.00 57.25 80 TRP A O 1
ATOM 646 N N . LEU A 1 81 ? 5.341 15.059 -6.691 1.00 62.22 81 LEU A N 1
ATOM 647 C CA . LEU A 1 81 ? 5.287 13.600 -6.747 1.00 62.22 81 LEU A CA 1
ATOM 648 C C . LEU A 1 81 ? 3.829 13.141 -6.911 1.00 62.22 81 LEU A C 1
ATOM 650 O O . LEU A 1 81 ? 3.432 12.138 -6.321 1.00 62.22 81 LEU A O 1
ATOM 654 N N . ASN A 1 82 ? 3.006 13.827 -7.713 1.00 57.62 82 ASN A N 1
ATOM 655 C CA . ASN A 1 82 ? 1.669 13.346 -8.088 1.00 57.62 82 ASN A CA 1
ATOM 656 C C . ASN A 1 82 ? 1.790 12.080 -8.965 1.00 57.62 82 ASN A C 1
ATOM 658 O O . ASN A 1 82 ? 1.594 12.096 -10.175 1.00 57.62 82 ASN A O 1
ATOM 662 N N . SER A 1 83 ? 2.225 10.983 -8.346 1.00 71.31 83 SER A N 1
ATOM 663 C CA . SER A 1 83 ? 2.846 9.827 -8.993 1.00 71.31 83 SER A CA 1
ATOM 664 C C . SER A 1 83 ? 2.019 8.570 -8.787 1.00 71.31 83 SER A C 1
ATOM 666 O O . SER A 1 83 ? 2.551 7.468 -8.752 1.00 71.31 83 SER A O 1
ATOM 668 N N . SER A 1 84 ? 0.697 8.711 -8.691 1.00 88.75 84 SER A N 1
ATOM 669 C CA . SER A 1 84 ? -0.154 7.553 -8.941 1.00 88.75 84 SER A CA 1
ATOM 670 C C . SER A 1 84 ? 0.004 7.149 -10.407 1.00 88.75 84 SER A C 1
ATOM 672 O O . SER A 1 84 ? -0.110 7.994 -11.294 1.00 88.75 84 SER A O 1
ATOM 674 N N . PHE A 1 85 ? 0.264 5.878 -10.681 1.00 91.44 85 PHE A N 1
ATOM 675 C CA . PHE A 1 85 ? 0.478 5.394 -12.044 1.00 91.44 85 PHE A CA 1
ATOM 676 C C . PHE A 1 85 ? -0.124 4.012 -12.244 1.00 91.44 85 PHE A C 1
ATOM 678 O O . PHE A 1 85 ? -0.258 3.223 -11.307 1.00 91.44 85 PHE A O 1
ATOM 685 N N . SER A 1 86 ? -0.477 3.720 -13.489 1.00 95.06 86 SER A N 1
ATOM 686 C CA . SER A 1 86 ? -0.897 2.384 -13.897 1.00 95.06 86 SER A CA 1
ATOM 687 C C . SER A 1 86 ? 0.328 1.570 -14.306 1.00 95.06 86 SER A C 1
ATOM 689 O O . SER A 1 86 ? 1.297 2.111 -14.844 1.00 95.06 86 SER A O 1
ATOM 691 N N . ALA A 1 87 ? 0.316 0.275 -14.023 1.00 96.12 87 ALA A N 1
ATOM 692 C CA . ALA A 1 87 ? 1.414 -0.622 -14.347 1.00 96.12 87 ALA A CA 1
ATOM 693 C C . ALA A 1 87 ? 0.921 -2.038 -14.656 1.00 96.12 87 ALA A C 1
ATOM 695 O O . ALA A 1 87 ? -0.202 -2.413 -14.321 1.00 96.12 87 ALA A O 1
ATOM 696 N N . ILE A 1 88 ? 1.785 -2.836 -15.278 1.00 97.38 88 ILE A N 1
ATOM 697 C CA . ILE A 1 88 ? 1.572 -4.268 -15.510 1.00 97.38 88 ILE A CA 1
ATOM 698 C C . ILE A 1 88 ? 2.675 -5.042 -14.801 1.00 97.38 88 ILE A C 1
ATOM 700 O O . ILE A 1 88 ? 3.845 -4.691 -14.933 1.00 97.38 88 ILE A O 1
ATOM 704 N N . VAL A 1 89 ? 2.330 -6.116 -14.090 1.00 97.12 89 VAL A N 1
ATOM 705 C CA . VAL A 1 89 ? 3.325 -7.058 -13.552 1.00 97.12 89 VAL A CA 1
ATOM 706 C C . VAL A 1 89 ? 4.027 -7.753 -14.722 1.00 97.12 89 VAL A C 1
ATOM 708 O O . VAL A 1 89 ? 3.428 -8.566 -15.426 1.00 97.12 89 VAL A O 1
ATOM 711 N N . ALA A 1 90 ? 5.292 -7.409 -14.950 1.00 95.56 90 ALA A N 1
ATOM 712 C CA . ALA A 1 90 ? 6.015 -7.738 -16.178 1.00 95.56 90 ALA A CA 1
ATOM 713 C C . ALA A 1 90 ? 6.538 -9.180 -16.198 1.00 95.56 90 ALA A C 1
ATOM 715 O O . ALA A 1 90 ? 6.610 -9.814 -17.247 1.00 95.56 90 ALA A O 1
ATOM 716 N N . SER A 1 91 ? 6.927 -9.710 -15.039 1.00 94.25 91 SER A N 1
ATOM 717 C CA . SER A 1 91 ? 7.470 -11.062 -14.919 1.00 94.25 91 SER A CA 1
ATOM 718 C C . SER A 1 91 ? 7.290 -11.612 -13.505 1.00 94.25 91 SER A C 1
ATOM 720 O O . SER A 1 91 ? 6.678 -10.973 -12.646 1.00 94.25 91 SER A O 1
ATOM 722 N N . LYS A 1 92 ? 7.737 -12.855 -13.281 1.00 93.62 92 LYS A N 1
ATOM 723 C CA . LYS A 1 92 ? 7.596 -13.523 -11.983 1.00 93.62 92 LYS A CA 1
ATOM 724 C C . LYS A 1 92 ? 8.257 -12.688 -10.885 1.00 93.62 92 LYS A C 1
ATOM 726 O O . LYS A 1 92 ? 9.345 -12.149 -11.079 1.00 93.62 92 LYS A O 1
ATOM 731 N N . ILE A 1 93 ? 7.605 -12.637 -9.725 1.00 92.44 93 ILE A N 1
ATOM 732 C CA . ILE A 1 93 ? 8.154 -12.013 -8.520 1.00 92.44 93 ILE A CA 1
ATOM 733 C C . ILE A 1 93 ? 9.485 -12.683 -8.180 1.00 92.44 93 ILE A C 1
ATOM 735 O O . ILE A 1 93 ? 9.580 -13.912 -8.122 1.00 92.44 93 ILE A O 1
ATOM 739 N N . ILE A 1 94 ? 10.508 -11.864 -7.958 1.00 91.69 94 ILE A N 1
ATOM 740 C CA . ILE A 1 94 ? 11.849 -12.317 -7.597 1.00 91.69 94 ILE A CA 1
ATOM 741 C C . ILE A 1 94 ? 11.951 -12.230 -6.079 1.00 91.69 94 ILE A C 1
ATOM 743 O O . ILE A 1 94 ? 11.799 -11.152 -5.518 1.00 91.69 94 ILE A O 1
ATOM 747 N N . ASN A 1 95 ? 12.205 -13.346 -5.402 1.00 84.81 95 ASN A N 1
ATOM 748 C CA . ASN A 1 95 ? 12.381 -13.346 -3.953 1.00 84.81 95 ASN A CA 1
ATOM 749 C C . ASN A 1 95 ? 13.874 -13.243 -3.618 1.00 84.81 95 ASN A C 1
ATOM 751 O O . ASN A 1 95 ? 14.606 -14.217 -3.799 1.00 84.81 95 ASN A O 1
ATOM 755 N N . ARG A 1 96 ? 14.334 -12.073 -3.165 1.00 78.31 96 ARG A N 1
ATOM 756 C CA . ARG A 1 96 ? 15.731 -11.842 -2.775 1.00 78.31 96 ARG A CA 1
ATOM 757 C C . ARG A 1 96 ? 15.792 -11.635 -1.270 1.00 78.31 96 ARG A C 1
ATOM 759 O O . ARG A 1 96 ? 15.146 -10.735 -0.763 1.00 78.31 96 ARG A O 1
ATOM 766 N N . ASP A 1 97 ? 16.527 -12.472 -0.542 1.00 72.69 97 ASP A N 1
ATOM 767 C CA . ASP A 1 97 ? 16.716 -12.329 0.913 1.00 72.69 97 ASP A CA 1
ATOM 768 C C . ASP A 1 97 ? 15.409 -12.201 1.727 1.00 72.69 97 ASP A C 1
ATOM 770 O O . ASP A 1 97 ? 15.374 -11.585 2.797 1.00 72.69 97 ASP A O 1
ATOM 774 N N . LYS A 1 98 ? 14.332 -12.848 1.254 1.00 69.50 98 LYS A N 1
ATOM 775 C CA . LYS A 1 98 ? 12.954 -12.767 1.786 1.00 69.50 98 LYS A CA 1
ATOM 776 C C . LYS A 1 98 ? 12.255 -11.421 1.563 1.00 69.50 98 LYS A C 1
ATOM 778 O O . LYS A 1 98 ? 11.216 -11.177 2.171 1.00 69.50 98 LYS A O 1
ATOM 783 N N . GLU A 1 99 ? 12.802 -10.572 0.706 1.00 84.88 99 GLU A N 1
ATOM 784 C CA . GLU A 1 99 ? 12.192 -9.334 0.248 1.00 84.88 99 GLU A CA 1
ATOM 785 C C . GLU A 1 99 ? 11.755 -9.498 -1.218 1.00 84.88 99 GLU A C 1
ATOM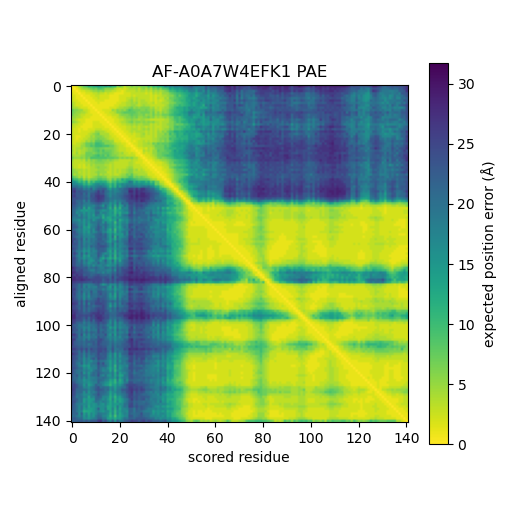 787 O O . GLU A 1 99 ? 12.588 -9.635 -2.124 1.00 84.88 99 GLU A O 1
ATOM 792 N N . PRO A 1 100 ? 10.440 -9.572 -1.480 1.00 91.88 100 PRO A N 1
ATOM 793 C CA . PRO A 1 100 ? 9.940 -9.741 -2.833 1.00 91.88 100 PRO A CA 1
ATOM 794 C C . PRO A 1 100 ? 10.196 -8.486 -3.667 1.00 91.88 100 PRO A C 1
ATOM 796 O O . PRO A 1 100 ? 9.890 -7.371 -3.253 1.00 91.88 100 PRO A O 1
ATOM 799 N N . ILE A 1 101 ? 10.700 -8.676 -4.878 1.00 94.88 101 ILE A N 1
ATOM 800 C CA . ILE A 1 101 ? 10.839 -7.647 -5.903 1.00 94.88 101 ILE A CA 1
ATOM 801 C C . ILE A 1 101 ? 9.772 -7.913 -6.958 1.00 94.88 101 ILE A C 1
ATOM 803 O O . ILE A 1 101 ? 9.660 -9.033 -7.465 1.00 94.88 101 ILE A O 1
ATOM 807 N N . VAL A 1 102 ? 9.008 -6.880 -7.300 1.00 96.12 102 VAL A N 1
ATOM 808 C CA . VAL A 1 102 ? 7.952 -6.912 -8.312 1.00 96.12 102 VAL A CA 1
ATOM 809 C C . VAL A 1 102 ? 8.476 -6.235 -9.580 1.00 96.12 102 VAL A C 1
ATOM 811 O O . VAL A 1 102 ? 8.649 -5.013 -9.605 1.00 96.12 102 VAL A O 1
ATOM 814 N N . PRO A 1 103 ? 8.761 -7.000 -10.646 1.00 96.62 103 PRO A N 1
ATOM 815 C CA . PRO A 1 103 ? 9.046 -6.434 -11.954 1.00 96.62 103 PRO A CA 1
ATOM 816 C C . PRO A 1 103 ? 7.757 -5.867 -12.546 1.00 96.62 103 PRO A C 1
ATOM 818 O O . PRO A 1 103 ? 6.753 -6.577 -12.641 1.00 96.62 103 PRO A O 1
ATOM 821 N N . ILE A 1 104 ? 7.781 -4.605 -12.962 1.00 96.62 104 ILE A N 1
ATOM 822 C CA . ILE A 1 104 ? 6.623 -3.923 -13.540 1.00 96.62 104 ILE A CA 1
ATOM 823 C C . ILE A 1 104 ? 6.991 -3.188 -14.826 1.00 96.62 104 ILE A C 1
ATOM 825 O O . ILE A 1 104 ? 8.125 -2.744 -15.005 1.00 96.62 104 ILE A O 1
ATOM 829 N N . VAL A 1 105 ? 6.004 -3.018 -15.698 1.00 96.50 105 VAL A N 1
ATOM 830 C CA . VAL A 1 105 ? 6.016 -2.014 -16.762 1.00 96.50 105 VAL A CA 1
ATOM 831 C C . VAL A 1 105 ? 5.155 -0.862 -16.293 1.00 96.50 105 VAL A C 1
ATOM 833 O O . VAL A 1 105 ? 3.954 -1.054 -16.096 1.00 96.50 105 VAL A O 1
ATOM 836 N N . LYS A 1 106 ? 5.740 0.318 -16.094 1.00 93.94 106 LYS A N 1
ATOM 837 C CA . LYS A 1 106 ? 4.947 1.521 -15.836 1.00 93.94 106 LYS A CA 1
ATOM 838 C C . LYS A 1 106 ? 4.299 1.954 -17.146 1.00 93.94 106 LYS A C 1
ATOM 840 O O . LYS A 1 106 ? 4.977 2.038 -18.165 1.00 93.94 106 LYS A O 1
ATOM 845 N N . LEU A 1 107 ? 2.994 2.190 -17.115 1.00 91.56 107 LEU A N 1
ATOM 846 C CA . LEU A 1 107 ? 2.226 2.666 -18.257 1.00 91.56 107 LEU A CA 1
ATOM 847 C C . LEU A 1 107 ? 2.213 4.199 -18.269 1.00 91.56 107 LEU A C 1
ATOM 849 O O . LEU A 1 107 ? 2.212 4.841 -17.217 1.00 91.56 107 LEU A O 1
ATOM 853 N N . GLY A 1 108 ? 2.200 4.767 -19.466 1.00 85.94 108 GLY A N 1
ATOM 854 C CA . GLY A 1 108 ? 2.263 6.199 -19.742 1.00 85.94 108 GLY A CA 1
ATOM 855 C C . GLY A 1 108 ? 2.657 6.414 -21.201 1.00 85.94 108 GLY A C 1
ATOM 856 O O . GLY A 1 108 ? 2.697 5.445 -21.962 1.00 85.94 108 GLY A O 1
ATOM 857 N N . ASP A 1 109 ? 2.974 7.655 -21.564 1.00 81.19 109 ASP A N 1
ATOM 858 C CA . ASP A 1 109 ? 3.378 8.005 -22.934 1.00 81.19 109 ASP A CA 1
ATOM 859 C C . ASP A 1 109 ? 4.675 7.288 -23.351 1.00 81.19 109 ASP A C 1
ATOM 861 O O . ASP A 1 109 ? 4.799 6.823 -24.481 1.00 81.19 109 ASP A O 1
ATOM 865 N N . GLU A 1 110 ? 5.597 7.099 -22.401 1.00 86.06 110 GLU A N 1
ATOM 866 C CA . GLU A 1 110 ? 6.819 6.309 -22.565 1.00 86.06 110 GLU A CA 1
ATOM 867 C C . GLU A 1 110 ? 6.846 5.154 -21.549 1.00 86.06 110 GLU A C 1
ATOM 869 O O . GLU A 1 110 ? 7.300 5.320 -20.409 1.00 86.06 110 GLU A O 1
ATOM 874 N N . PRO A 1 111 ? 6.319 3.969 -21.908 1.00 86.88 111 PRO A N 1
ATOM 875 C CA . PRO A 1 111 ? 6.313 2.835 -21.003 1.00 86.88 111 PRO A CA 1
ATOM 876 C C . PRO A 1 111 ? 7.732 2.305 -20.798 1.00 86.88 111 PRO A C 1
ATOM 878 O O . PRO A 1 111 ? 8.457 2.035 -21.754 1.00 86.88 111 PRO A O 1
ATOM 881 N N . TYR A 1 112 ? 8.113 2.077 -19.543 1.00 91.56 112 TYR A N 1
ATOM 882 C CA . TYR A 1 112 ? 9.425 1.523 -19.213 1.00 91.56 112 TYR A CA 1
ATOM 883 C C . TYR A 1 112 ? 9.326 0.392 -18.194 1.00 91.56 112 TYR A C 1
ATOM 885 O O . TYR A 1 112 ? 8.449 0.358 -17.324 1.00 91.56 112 TYR A O 1
ATOM 893 N N . HIS A 1 113 ? 10.250 -0.559 -18.320 1.00 93.75 113 HIS A N 1
ATOM 894 C CA . HIS A 1 113 ? 10.393 -1.679 -17.398 1.00 93.75 113 HIS A CA 1
ATOM 895 C C . HIS A 1 113 ? 11.236 -1.275 -16.192 1.00 93.75 113 HIS A C 1
ATOM 897 O O . HIS A 1 113 ? 12.292 -0.662 -16.334 1.00 93.75 113 HIS A O 1
ATOM 903 N N . THR A 1 114 ? 10.804 -1.674 -15.001 1.00 94.06 114 THR A N 1
ATOM 904 C CA . THR A 1 114 ? 11.571 -1.485 -13.770 1.00 94.06 114 THR A CA 1
ATOM 905 C C . THR A 1 114 ? 11.312 -2.612 -12.771 1.00 94.06 114 THR A C 1
ATOM 907 O O . THR A 1 114 ? 10.433 -3.457 -12.957 1.00 94.06 114 THR A O 1
ATOM 910 N N . LYS A 1 115 ? 12.116 -2.654 -11.712 1.00 94.06 115 LYS A N 1
ATOM 911 C CA . LYS A 1 115 ? 12.015 -3.597 -10.598 1.00 94.06 115 LYS A CA 1
ATOM 912 C C . LYS A 1 115 ? 11.925 -2.790 -9.312 1.00 94.06 115 LYS A C 1
ATOM 914 O O . LYS A 1 115 ? 12.803 -1.976 -9.050 1.00 94.06 115 LYS A O 1
ATOM 919 N N . VAL A 1 116 ? 10.882 -3.029 -8.526 1.00 92.44 116 VAL A N 1
ATOM 920 C CA . VAL A 1 116 ? 10.634 -2.298 -7.275 1.00 92.44 116 VAL A CA 1
ATOM 921 C C . VAL A 1 116 ? 10.421 -3.302 -6.150 1.00 92.44 116 VAL A C 1
ATOM 923 O O . VAL A 1 116 ? 9.843 -4.367 -6.380 1.00 92.44 116 VAL A O 1
ATOM 926 N N . PHE A 1 117 ? 10.887 -2.996 -4.941 1.00 94.00 117 PHE A N 1
ATOM 927 C CA . PHE A 1 117 ? 10.569 -3.820 -3.780 1.00 94.00 117 PHE A CA 1
ATOM 928 C C . PHE A 1 117 ? 9.062 -3.795 -3.505 1.00 94.00 117 PHE A C 1
ATOM 930 O O . PHE A 1 117 ? 8.402 -2.760 -3.604 1.00 94.00 117 PHE A O 1
ATOM 937 N N . ALA A 1 118 ? 8.500 -4.947 -3.144 1.00 94.19 118 ALA A N 1
ATOM 938 C CA . ALA A 1 118 ? 7.089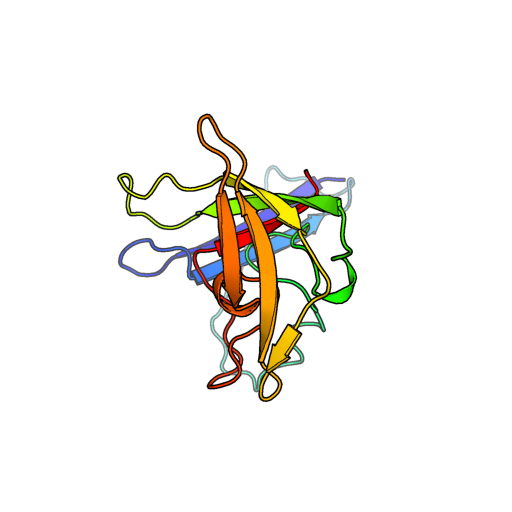 -5.067 -2.800 1.00 94.19 118 ALA A CA 1
ATOM 939 C C . ALA A 1 118 ? 6.724 -4.187 -1.595 1.00 94.19 118 ALA A C 1
ATOM 941 O O . ALA A 1 118 ? 5.622 -3.643 -1.556 1.00 94.19 118 ALA A O 1
ATOM 942 N N . ALA A 1 119 ? 7.651 -4.004 -0.649 1.00 92.94 119 ALA A N 1
ATOM 943 C CA . ALA A 1 119 ? 7.457 -3.118 0.491 1.00 92.94 119 ALA A CA 1
ATOM 944 C C . ALA A 1 119 ? 7.340 -1.643 0.073 1.00 92.94 119 ALA A C 1
ATOM 946 O O . ALA A 1 119 ? 6.430 -0.960 0.534 1.00 92.94 119 ALA A O 1
ATOM 947 N N . ASP A 1 120 ? 8.156 -1.180 -0.878 1.00 91.94 120 ASP A N 1
ATOM 948 C CA . ASP A 1 120 ? 8.108 0.20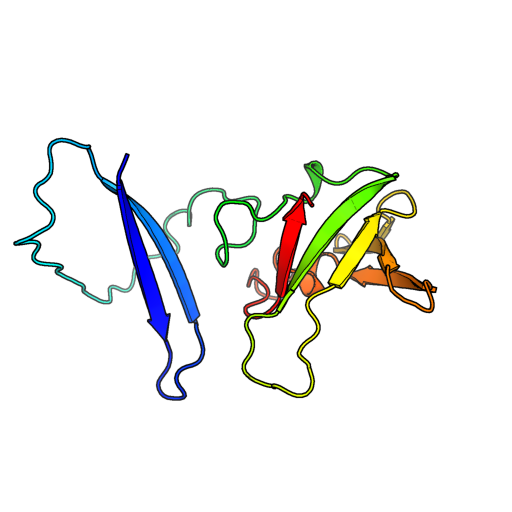3 -1.382 1.00 91.94 120 ASP A CA 1
ATOM 949 C C . ASP A 1 120 ? 6.822 0.526 -2.147 1.00 91.94 120 ASP A C 1
ATOM 951 O O . ASP A 1 120 ? 6.348 1.658 -2.123 1.00 91.94 120 ASP A O 1
ATOM 955 N N . LEU A 1 121 ? 6.217 -0.475 -2.788 1.00 92.56 121 LEU A N 1
ATOM 956 C CA . LEU A 1 121 ? 4.892 -0.346 -3.399 1.00 92.56 121 LEU A CA 1
ATOM 957 C C . LEU A 1 121 ? 3.749 -0.470 -2.376 1.00 92.56 121 LEU A C 1
ATOM 959 O O . LEU A 1 121 ? 2.587 -0.272 -2.727 1.00 92.56 121 LEU A O 1
ATOM 963 N N . GLY A 1 122 ? 4.044 -0.837 -1.126 1.00 92.94 122 GLY A N 1
ATOM 964 C CA . GLY A 1 122 ? 3.032 -1.110 -0.112 1.00 92.94 122 GLY A CA 1
ATOM 965 C C . GLY A 1 122 ? 2.244 -2.396 -0.374 1.00 92.94 122 GLY A C 1
ATOM 966 O O . GLY A 1 122 ? 1.046 -2.436 -0.119 1.00 92.94 122 GLY A O 1
ATOM 967 N N . ILE A 1 123 ? 2.879 -3.439 -0.910 1.00 94.25 123 ILE A N 1
ATOM 968 C CA . ILE A 1 123 ? 2.290 -4.778 -1.127 1.00 94.25 123 ILE A CA 1
ATOM 969 C C . ILE A 1 123 ? 2.608 -5.712 0.050 1.00 94.25 123 ILE A C 1
ATOM 971 O O . ILE A 1 123 ? 1.804 -6.574 0.405 1.00 94.25 123 ILE A O 1
ATOM 975 N N . THR A 1 124 ? 3.767 -5.522 0.682 1.00 92.19 124 THR A N 1
ATOM 976 C CA . THR A 1 124 ? 4.201 -6.218 1.903 1.00 92.19 124 THR A CA 1
ATOM 977 C C . THR A 1 124 ? 4.675 -5.201 2.946 1.00 92.19 124 THR A C 1
ATOM 979 O O . THR A 1 124 ? 5.002 -4.075 2.572 1.00 92.19 124 THR A O 1
ATOM 982 N N . PRO A 1 125 ? 4.752 -5.553 4.240 1.00 89.94 125 PRO A N 1
ATOM 983 C CA . PRO A 1 125 ? 5.458 -4.720 5.207 1.00 89.94 125 PRO A CA 1
ATOM 984 C C . PRO A 1 125 ? 6.977 -4.752 4.962 1.00 89.94 125 PRO A C 1
ATOM 986 O O . PRO A 1 125 ? 7.502 -5.711 4.384 1.00 89.94 125 PRO A O 1
ATOM 989 N N . TYR A 1 126 ? 7.683 -3.725 5.430 1.00 85.75 126 TYR A N 1
ATOM 990 C CA . TYR A 1 126 ? 9.138 -3.691 5.501 1.00 85.75 126 TYR A CA 1
ATOM 991 C C . TYR A 1 126 ? 9.648 -4.771 6.451 1.00 85.75 126 TYR A C 1
ATOM 993 O O . TYR A 1 126 ? 9.125 -4.976 7.547 1.00 85.75 126 TYR A O 1
ATOM 1001 N N . LYS A 1 127 ? 10.709 -5.470 6.046 1.00 82.56 127 LYS A N 1
ATOM 1002 C CA . LYS A 1 127 ? 11.277 -6.570 6.835 1.00 82.56 127 LYS A CA 1
ATOM 1003 C C . LYS A 1 127 ? 11.970 -6.093 8.116 1.00 82.56 127 LYS A C 1
ATOM 1005 O O . LYS A 1 127 ? 12.022 -6.849 9.081 1.00 82.56 127 LYS A O 1
ATOM 1010 N N . VAL A 1 128 ? 12.527 -4.880 8.105 1.00 81.12 128 VAL A N 1
ATOM 1011 C CA . VAL A 1 128 ? 13.346 -4.344 9.204 1.00 81.12 128 VAL A CA 1
ATOM 1012 C C . VAL A 1 128 ? 12.538 -4.116 10.482 1.00 81.12 128 VAL A C 1
ATOM 1014 O O . VAL A 1 128 ? 13.014 -4.444 11.564 1.00 81.12 128 VAL A O 1
ATOM 1017 N N . ASP A 1 129 ? 11.315 -3.605 10.358 1.00 80.81 129 ASP A N 1
ATOM 1018 C CA . ASP A 1 129 ? 10.488 -3.172 11.489 1.00 80.81 129 ASP A CA 1
ATOM 1019 C C . ASP A 1 129 ? 9.028 -3.659 11.411 1.00 80.81 129 ASP A C 1
ATOM 1021 O O . ASP A 1 129 ? 8.245 -3.434 12.334 1.00 80.81 129 ASP A O 1
ATOM 1025 N N . GLY A 1 130 ? 8.641 -4.342 10.328 1.00 82.00 130 GLY A N 1
ATOM 1026 C CA . GLY A 1 130 ? 7.273 -4.808 10.105 1.00 82.00 130 GLY A CA 1
ATOM 1027 C C . GLY A 1 130 ? 6.281 -3.690 9.772 1.00 82.00 130 GLY A C 1
ATOM 1028 O O . GLY A 1 130 ? 5.071 -3.939 9.753 1.00 82.00 130 GLY A O 1
ATOM 1029 N N . SER A 1 131 ? 6.756 -2.467 9.526 1.00 84.62 131 SER A N 1
ATOM 1030 C CA . SER A 1 131 ? 5.908 -1.333 9.171 1.00 84.62 131 SER A CA 1
ATOM 1031 C C . SER A 1 131 ? 5.407 -1.445 7.729 1.00 84.62 131 SER A C 1
ATOM 1033 O O . SER A 1 131 ? 6.046 -2.037 6.865 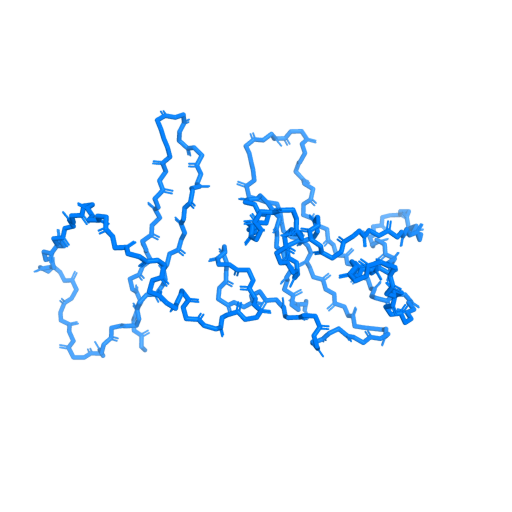1.00 84.62 131 SER A O 1
ATOM 1035 N N . TRP A 1 132 ? 4.230 -0.889 7.449 1.00 89.00 132 TRP A N 1
ATOM 1036 C CA . TRP A 1 132 ? 3.741 -0.751 6.077 1.00 89.00 132 TRP A CA 1
ATOM 1037 C C . TRP A 1 132 ? 4.201 0.578 5.494 1.00 89.00 132 TRP A C 1
ATOM 1039 O O . TRP A 1 132 ? 4.286 1.569 6.219 1.00 89.00 132 TRP A O 1
ATOM 1049 N N . ASN A 1 133 ? 4.412 0.622 4.177 1.00 88.81 133 ASN A N 1
ATOM 1050 C CA . ASN A 1 133 ? 4.602 1.895 3.497 1.00 88.81 133 ASN A CA 1
ATOM 1051 C C . ASN A 1 133 ? 3.375 2.794 3.723 1.00 88.81 133 ASN A C 1
ATOM 1053 O O . ASN A 1 133 ? 2.243 2.403 3.428 1.00 88.81 133 ASN A O 1
ATOM 1057 N N . SER A 1 134 ? 3.613 3.980 4.284 1.00 87.69 134 SER A N 1
ATOM 1058 C CA . SER A 1 134 ? 2.579 4.920 4.726 1.00 87.69 134 SER A CA 1
ATOM 1059 C C . SER A 1 134 ? 2.098 5.869 3.631 1.00 87.69 134 SER A C 1
ATOM 1061 O O . SER A 1 134 ? 1.148 6.619 3.851 1.00 87.69 134 SER A O 1
ATOM 1063 N N . VAL A 1 135 ? 2.720 5.841 2.450 1.00 89.00 135 VAL A N 1
ATOM 1064 C CA . VAL A 1 135 ? 2.419 6.779 1.359 1.00 89.00 135 VAL A CA 1
ATOM 1065 C C . VAL A 1 135 ? 2.113 6.102 0.024 1.00 89.00 135 VAL A C 1
ATOM 1067 O O . VAL A 1 135 ? 1.548 6.760 -0.850 1.00 89.00 135 VAL A O 1
ATOM 1070 N N . TRP A 1 136 ? 2.414 4.809 -0.122 1.00 91.44 136 TRP A N 1
ATOM 1071 C CA . TRP A 1 136 ? 2.147 4.016 -1.323 1.00 91.44 136 TRP A CA 1
ATOM 1072 C C . TRP A 1 136 ? 1.295 2.785 -1.019 1.00 91.44 136 TRP A C 1
ATOM 1074 O O . TRP A 1 136 ? 1.541 2.069 -0.048 1.00 91.44 136 TRP A O 1
ATOM 1084 N N . TYR A 1 137 ? 0.316 2.507 -1.881 1.00 93.38 137 TYR A N 1
ATOM 1085 C CA . TYR A 1 137 ? -0.400 1.229 -1.912 1.00 93.38 137 TYR A CA 1
ATOM 1086 C C . TYR A 1 137 ? -0.823 0.868 -3.341 1.00 93.38 137 TYR A C 1
ATOM 1088 O O . TYR A 1 137 ? -0.902 1.727 -4.220 1.00 93.38 137 TYR A O 1
ATOM 1096 N N . VAL A 1 138 ? -1.131 -0.410 -3.578 1.00 95.62 138 VAL A N 1
ATOM 1097 C CA . VAL A 1 138 ? -1.514 -0.920 -4.905 1.00 95.62 138 VAL A CA 1
ATOM 1098 C C . VAL A 1 138 ? -2.928 -1.478 -4.891 1.00 95.62 138 VAL A C 1
ATOM 1100 O O . VAL A 1 138 ? -3.270 -2.237 -3.990 1.00 95.62 138 VAL A O 1
ATOM 1103 N N . THR A 1 139 ? -3.735 -1.179 -5.908 1.00 96.62 139 THR A N 1
ATOM 1104 C CA . THR A 1 139 ? -5.015 -1.860 -6.173 1.00 96.62 139 THR A CA 1
ATOM 1105 C C . THR A 1 139 ? -4.986 -2.563 -7.527 1.00 96.62 139 THR A C 1
ATOM 1107 O O . THR A 1 139 ? -4.127 -2.288 -8.365 1.00 96.62 139 THR A O 1
ATOM 1110 N N . ALA A 1 140 ? -5.948 -3.457 -7.768 1.00 94.81 140 ALA A N 1
ATOM 1111 C CA . ALA A 1 140 ? -6.282 -3.822 -9.142 1.00 94.81 140 ALA A CA 1
ATOM 1112 C C . ALA A 1 140 ? -6.757 -2.569 -9.900 1.00 94.81 140 ALA A C 1
ATOM 1114 O O . ALA A 1 140 ? -7.321 -1.656 -9.281 1.00 94.81 140 ALA A O 1
ATOM 1115 N N . GLU A 1 141 ? -6.477 -2.532 -11.200 1.00 89.25 141 GLU A N 1
ATOM 1116 C CA . GLU A 1 141 ? -7.047 -1.560 -12.141 1.00 89.25 141 GLU A CA 1
ATOM 1117 C C . GLU A 1 141 ? -8.318 -2.131 -12.776 1.00 89.25 141 GLU A C 1
ATOM 1119 O O . GLU A 1 141 ? -8.317 -3.348 -13.081 1.00 89.25 141 GLU A O 1
#

pLDDT: mean 83.86, std 12.4, range [43.5, 97.56]

Mean predicted aligned error: 11.74 Å

Sequence (141 aa):
MRHIIVTIKNGNGEIIAVDEMPLPSSVNTTDLVIETRVVDVPPRARQKRDRNPLHPRALRLSDLHVGKRIRVHYVGRLSWLNSSFSAIVASKIINRDKEPIVPIVKLGDEPYHTKVFAADLGITPYKVDGSWNSVWYVTAE

Foldseek 3Di:
DDKDWDFDADPVRQTPAIDIGDDDPPDDPPDDDDDDDDDDDDPPCPDPPCAFRVDPQFAAPVNDDAQFKKWKFFPDDPPVCNPTFIWGQHHDWDQDPNWTKGWIFTDDPDTDIDIHTCQCQQNAPDPVPRHGDRTITMHGD

Secondary structure (DSSP, 8-state):
-EEEEEEEE-TT--EEEEEEEEE-TTS-SSS---------------TT-SS-TT-TTPPPGGG--TT-EEEEEE-SS-GGG---EEEEE-SPPEEETTEEEEEEEE-SSS-EEEEEETTTTTSS--TTT-PPPSSEEEEE-